Protein AF-A0A421EHM2-F1 (afdb_monomer_lite)

Structure (mmCIF, N/CA/C/O backbone):
data_AF-A0A421EHM2-F1
#
_entry.id   AF-A0A421EHM2-F1
#
loop_
_atom_site.group_PDB
_atom_site.id
_atom_site.type_symbol
_atom_site.label_atom_id
_atom_site.label_alt_id
_atom_site.label_comp_id
_atom_site.label_asym_id
_atom_site.label_entity_id
_atom_site.label_seq_id
_atom_site.pdbx_PDB_ins_code
_atom_site.Cartn_x
_atom_site.Cartn_y
_atom_site.Cartn_z
_atom_site.occupancy
_atom_site.B_iso_or_equiv
_atom_site.auth_seq_id
_atom_site.auth_comp_id
_atom_site.auth_asym_id
_atom_site.auth_atom_id
_atom_site.pdbx_PDB_model_num
ATOM 1 N N . ASN A 1 1 ? -2.973 4.326 -19.460 1.00 71.62 1 ASN A N 1
ATOM 2 C CA . ASN A 1 1 ? -1.559 4.244 -19.883 1.00 71.62 1 ASN A CA 1
ATOM 3 C C . ASN A 1 1 ? -1.289 5.387 -20.863 1.00 71.62 1 ASN A C 1
ATOM 5 O O . ASN A 1 1 ? -2.061 5.526 -21.806 1.00 71.62 1 ASN A O 1
ATOM 9 N N . ILE A 1 2 ? -0.292 6.239 -20.594 1.00 84.31 2 ILE A N 1
ATOM 10 C CA . ILE A 1 2 ? 0.083 7.408 -21.412 1.00 84.31 2 ILE A CA 1
ATOM 11 C C . ILE A 1 2 ? 1.551 7.242 -21.816 1.00 84.31 2 ILE A C 1
ATOM 13 O O . ILE A 1 2 ? 2.396 7.041 -20.951 1.00 84.31 2 ILE A O 1
ATOM 17 N N . LEU A 1 3 ? 1.857 7.359 -23.112 1.00 86.12 3 LEU A N 1
ATOM 18 C CA . LEU A 1 3 ? 3.222 7.277 -23.643 1.00 86.12 3 LEU A CA 1
ATOM 19 C C . LEU A 1 3 ? 3.611 8.598 -24.318 1.00 86.12 3 LEU A C 1
ATOM 21 O O . LEU A 1 3 ? 2.909 9.063 -25.217 1.00 86.12 3 LEU A O 1
ATOM 25 N N . ILE A 1 4 ? 4.744 9.183 -23.917 1.00 84.56 4 ILE A N 1
ATOM 26 C CA . ILE A 1 4 ? 5.261 10.452 -24.452 1.00 84.56 4 ILE A CA 1
ATOM 27 C C . ILE A 1 4 ? 6.603 10.194 -25.150 1.00 84.56 4 ILE A C 1
ATOM 29 O O . ILE A 1 4 ? 7.549 9.727 -24.524 1.00 84.56 4 ILE A O 1
ATOM 33 N N . TYR A 1 5 ? 6.720 10.534 -26.437 1.00 88.50 5 TYR A N 1
ATOM 34 C CA . TYR A 1 5 ? 7.944 10.346 -27.230 1.00 88.50 5 TYR A CA 1
ATOM 35 C C . TYR A 1 5 ? 8.368 11.636 -27.951 1.00 88.50 5 TYR A C 1
ATOM 37 O O . TYR A 1 5 ? 7.555 12.514 -28.227 1.00 88.50 5 TYR A O 1
ATOM 45 N N . GLY A 1 6 ? 9.665 11.784 -28.243 1.00 87.44 6 GLY A N 1
ATOM 46 C CA . GLY A 1 6 ? 10.215 12.967 -28.920 1.00 87.44 6 GLY A CA 1
ATOM 47 C C . GLY A 1 6 ? 11.736 13.075 -28.798 1.00 87.44 6 GLY A C 1
ATOM 48 O O . GLY A 1 6 ? 12.346 12.354 -28.010 1.00 87.44 6 GLY A O 1
ATOM 49 N N . LYS A 1 7 ? 12.362 13.996 -29.544 1.00 87.62 7 LYS A N 1
ATOM 50 C CA . LYS A 1 7 ? 13.823 14.222 -29.500 1.00 87.62 7 LYS A CA 1
ATOM 51 C C . LYS A 1 7 ? 14.303 14.660 -28.106 1.00 87.62 7 LYS A C 1
ATOM 53 O O . LYS A 1 7 ? 13.524 15.155 -27.293 1.00 87.62 7 LYS A O 1
ATOM 58 N N . THR A 1 8 ? 15.581 14.464 -27.798 1.00 86.94 8 THR A N 1
ATOM 59 C CA . THR A 1 8 ? 16.203 14.974 -26.565 1.00 86.94 8 THR A CA 1
ATOM 60 C C . THR A 1 8 ? 16.120 16.500 -26.497 1.00 86.94 8 THR A C 1
ATOM 62 O O . THR A 1 8 ? 16.131 17.181 -27.521 1.00 86.94 8 THR A O 1
ATOM 65 N N . GLY A 1 9 ? 15.973 17.041 -25.286 1.00 87.44 9 GLY A N 1
ATOM 66 C CA . GLY A 1 9 ? 15.852 18.487 -25.067 1.00 87.44 9 GLY A CA 1
ATOM 67 C C . GLY A 1 9 ? 14.473 19.093 -25.366 1.00 87.44 9 GLY A C 1
ATOM 68 O O . GLY A 1 9 ? 14.294 20.286 -25.161 1.00 87.44 9 GLY A O 1
ATOM 69 N N . THR A 1 10 ? 13.467 18.310 -25.779 1.00 90.75 10 THR A N 1
ATOM 70 C CA . THR A 1 10 ? 12.099 18.821 -26.026 1.00 90.75 10 THR A CA 1
ATOM 71 C C . THR A 1 10 ? 11.241 18.944 -24.761 1.00 90.75 10 THR A C 1
ATOM 73 O O . THR A 1 10 ? 10.021 19.015 -24.854 1.00 90.75 10 THR A O 1
ATOM 76 N N . GLY A 1 11 ? 11.851 18.898 -23.573 1.00 89.06 11 GLY A N 1
ATOM 77 C CA . GLY A 1 11 ? 11.154 19.123 -22.305 1.00 89.06 11 GLY A CA 1
ATOM 78 C C . GLY A 1 11 ? 10.256 17.986 -21.804 1.00 89.06 11 GLY A C 1
ATOM 79 O O . GLY A 1 11 ? 9.558 18.207 -20.829 1.00 89.06 11 GLY A O 1
ATOM 80 N N . LYS A 1 12 ? 10.280 16.778 -22.391 1.00 90.56 12 LYS A N 1
ATOM 81 C CA . LYS A 1 12 ? 9.406 15.650 -21.980 1.00 90.56 12 LYS A CA 1
ATOM 82 C C . LYS A 1 12 ? 9.470 15.364 -20.477 1.00 90.56 12 LYS A C 1
ATOM 84 O O . LYS A 1 12 ? 8.454 15.458 -19.801 1.00 90.56 12 LYS A O 1
ATOM 89 N N . THR A 1 13 ? 10.669 15.108 -19.957 1.00 87.38 13 THR A N 1
ATOM 90 C CA . THR A 1 13 ? 10.906 14.866 -18.529 1.00 87.38 13 THR A CA 1
ATOM 91 C C . THR A 1 13 ? 10.483 16.060 -17.670 1.00 87.38 13 THR A C 1
ATOM 93 O O . THR A 1 13 ? 9.894 15.880 -16.611 1.00 87.38 13 THR A O 1
ATOM 96 N N . ALA A 1 14 ? 10.736 17.290 -18.133 1.00 88.00 14 ALA A N 1
ATOM 97 C CA . ALA A 1 14 ? 10.364 18.503 -17.405 1.00 88.00 14 ALA A CA 1
ATOM 98 C C . ALA A 1 14 ? 8.838 18.673 -17.317 1.00 88.00 14 ALA A C 1
ATOM 100 O O . ALA A 1 14 ? 8.310 18.914 -16.236 1.00 88.00 14 ALA A O 1
ATOM 101 N N . SER A 1 15 ? 8.125 18.489 -18.431 1.00 89.12 15 SER A N 1
ATOM 102 C CA . SER A 1 15 ? 6.663 18.531 -18.476 1.00 89.12 15 SER A CA 1
ATOM 103 C C . SER A 1 15 ? 6.042 17.414 -17.647 1.00 89.12 15 SER A C 1
ATOM 105 O O . SER A 1 15 ? 5.091 17.665 -16.917 1.00 89.12 15 SER A O 1
ATOM 107 N N . ALA A 1 16 ? 6.589 16.201 -17.724 1.00 87.50 16 ALA A N 1
ATOM 108 C CA . ALA A 1 16 ? 6.087 15.069 -16.962 1.00 87.50 16 ALA A CA 1
ATOM 109 C C . ALA A 1 16 ? 6.251 15.314 -15.449 1.00 87.50 16 ALA A C 1
ATOM 111 O O . ALA A 1 16 ? 5.284 15.177 -14.708 1.00 87.50 16 ALA A O 1
ATOM 112 N N . LYS A 1 17 ? 7.433 15.762 -14.995 1.00 86.25 17 LYS A N 1
ATOM 113 C CA . LYS A 1 17 ? 7.673 16.108 -13.580 1.00 86.25 17 LYS A CA 1
ATOM 114 C C . LYS A 1 17 ? 6.759 17.231 -13.090 1.00 86.25 17 LYS A C 1
ATOM 116 O O . LYS A 1 17 ? 6.246 17.143 -11.982 1.00 86.25 17 LYS A O 1
ATOM 121 N N . PHE A 1 18 ? 6.530 18.251 -13.917 1.00 90.19 18 PHE A N 1
ATOM 122 C CA . PHE A 1 18 ? 5.612 19.341 -13.587 1.00 90.19 18 PHE A CA 1
ATOM 123 C C . PHE A 1 18 ? 4.174 18.839 -13.394 1.00 90.19 18 PHE A C 1
ATOM 125 O O . PHE A 1 18 ? 3.552 19.138 -12.382 1.00 90.19 18 PHE A O 1
ATOM 132 N N . VAL A 1 19 ? 3.657 18.033 -14.329 1.00 88.12 19 VAL A N 1
ATOM 133 C CA . VAL A 1 19 ? 2.300 17.465 -14.223 1.00 88.12 19 VAL A CA 1
ATOM 134 C C . VAL A 1 19 ? 2.158 16.605 -12.968 1.00 88.12 19 VAL A C 1
ATOM 136 O O . VAL A 1 19 ? 1.142 16.681 -12.289 1.00 88.12 19 VAL A O 1
ATOM 139 N N . SER A 1 20 ? 3.180 15.827 -12.631 1.00 85.31 20 SER A N 1
ATOM 140 C CA . SER A 1 20 ? 3.181 14.996 -11.428 1.00 85.31 20 SER A CA 1
ATOM 141 C C . SER A 1 20 ? 3.118 15.797 -10.136 1.00 85.31 20 SER A C 1
ATOM 143 O O . SER A 1 20 ? 2.312 15.478 -9.269 1.00 85.31 20 SER A O 1
ATOM 145 N N . GLN A 1 21 ? 3.881 16.887 -10.042 1.00 86.12 21 GLN A N 1
ATOM 146 C CA . GLN A 1 21 ? 3.808 17.806 -8.901 1.00 86.12 21 GLN A CA 1
ATOM 147 C C . GLN A 1 21 ? 2.423 18.458 -8.781 1.00 86.12 21 GLN A C 1
ATOM 149 O O . GLN A 1 21 ? 1.885 18.588 -7.681 1.00 86.12 21 GLN A O 1
ATOM 154 N N . GLU A 1 22 ? 1.812 18.834 -9.908 1.00 87.62 22 GLU A N 1
ATOM 155 C CA . GLU A 1 22 ? 0.453 19.385 -9.919 1.00 87.62 22 GLU A CA 1
ATOM 156 C C . GLU A 1 22 ? -0.593 18.350 -9.478 1.00 87.62 22 GLU A C 1
ATOM 158 O O . GLU A 1 22 ? -1.540 18.702 -8.768 1.00 87.62 22 GLU A O 1
ATOM 163 N N . LEU A 1 23 ? -0.426 17.076 -9.850 1.00 84.50 23 LEU A N 1
ATOM 164 C CA . LEU A 1 23 ? -1.308 15.989 -9.414 1.00 84.50 23 LEU A CA 1
ATOM 165 C C . LEU A 1 23 ? -1.215 15.753 -7.903 1.00 84.50 23 LEU A C 1
ATOM 167 O O . LEU A 1 23 ? -2.256 15.664 -7.253 1.00 84.50 23 LEU A O 1
ATOM 171 N N . GLU A 1 24 ? -0.009 15.726 -7.333 1.00 80.88 24 GLU A N 1
ATOM 172 C CA . GLU A 1 24 ? 0.184 15.620 -5.879 1.00 80.88 24 GLU A CA 1
ATOM 173 C C . GLU A 1 24 ? -0.421 16.821 -5.140 1.00 80.88 24 GLU A C 1
ATOM 175 O O . GLU A 1 24 ? -1.178 16.658 -4.182 1.00 80.88 24 GLU A O 1
ATOM 180 N N . SER A 1 25 ? -0.167 18.045 -5.620 1.00 83.75 25 SER A N 1
ATOM 181 C CA . SER A 1 25 ? -0.725 19.260 -5.010 1.00 83.75 25 SER A CA 1
ATOM 182 C C . SER A 1 25 ? -2.253 19.295 -5.075 1.00 83.75 25 SER A C 1
ATOM 184 O O . SER A 1 25 ? -2.918 19.775 -4.156 1.00 83.75 25 SER A O 1
ATOM 186 N N . THR A 1 26 ? -2.831 18.807 -6.172 1.00 82.50 26 THR A N 1
ATOM 187 C CA . THR A 1 26 ? -4.284 18.771 -6.362 1.00 82.50 26 THR A CA 1
ATOM 188 C C . THR A 1 26 ? -4.926 17.698 -5.492 1.00 82.50 26 THR A C 1
ATOM 190 O O . THR A 1 26 ? -5.961 17.950 -4.882 1.00 82.50 26 THR A O 1
ATOM 193 N N . SER A 1 27 ? -4.290 16.536 -5.368 1.00 77.81 27 SER A N 1
ATOM 194 C CA . SER A 1 27 ? -4.721 15.455 -4.479 1.00 77.81 27 SER A CA 1
ATOM 195 C C . SER A 1 27 ? -4.893 15.925 -3.034 1.00 77.81 27 SER A C 1
ATOM 197 O O . SER A 1 27 ? -5.954 15.701 -2.453 1.00 77.81 27 SER A O 1
ATOM 199 N N . GLN A 1 28 ? -3.932 16.690 -2.507 1.00 74.94 28 GLN A N 1
ATOM 200 C CA . GLN A 1 28 ? -4.021 17.273 -1.163 1.00 74.94 28 GLN A CA 1
ATOM 201 C C . GLN A 1 28 ? -5.212 18.230 -0.996 1.00 74.94 28 GLN A C 1
ATOM 203 O O . GLN A 1 28 ? -5.783 18.326 0.085 1.00 74.94 28 GLN A O 1
ATOM 208 N N . LYS A 1 29 ? -5.601 18.952 -2.056 1.00 76.25 29 LYS A N 1
ATOM 209 C CA . LYS A 1 29 ? -6.716 19.917 -2.009 1.00 76.25 29 LYS A CA 1
ATOM 210 C C . LYS A 1 29 ? -8.088 19.252 -2.023 1.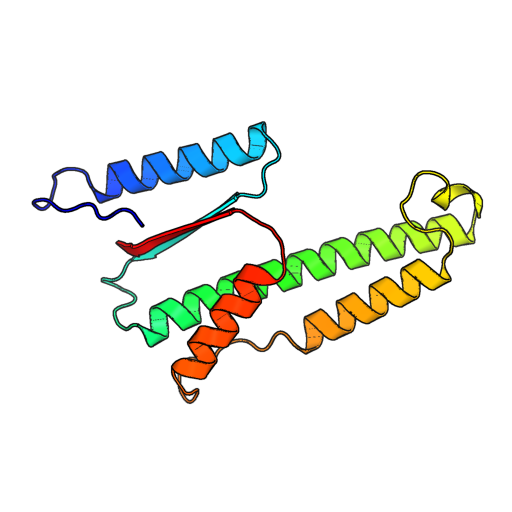00 76.25 29 LYS A C 1
ATOM 212 O O . LYS A 1 29 ? -9.032 19.830 -1.495 1.00 76.25 29 LYS A O 1
ATOM 217 N N . TYR A 1 30 ? -8.206 18.097 -2.672 1.00 75.94 30 TYR A N 1
ATOM 218 C CA . TYR A 1 30 ? -9.481 17.402 -2.869 1.00 75.94 30 TYR A CA 1
ATOM 219 C C . TYR A 1 30 ? -9.637 16.155 -1.990 1.00 75.94 30 TYR A C 1
ATOM 221 O O . TYR A 1 30 ? -10.610 15.430 -2.168 1.00 75.94 30 TYR A O 1
ATOM 229 N N . ASP A 1 31 ? -8.703 15.923 -1.062 1.00 72.75 31 ASP A N 1
ATOM 230 C CA . ASP A 1 31 ? -8.679 14.776 -0.142 1.00 72.75 31 ASP A CA 1
ATOM 231 C C . ASP A 1 31 ? -8.801 13.416 -0.857 1.00 72.75 31 ASP A C 1
ATOM 233 O O . ASP A 1 31 ? -9.373 12.450 -0.358 1.00 72.75 31 ASP A O 1
ATOM 237 N N . VAL A 1 32 ? -8.266 13.343 -2.080 1.00 78.88 32 VAL A N 1
ATOM 238 C CA . VAL A 1 32 ? -8.178 12.092 -2.838 1.00 78.88 32 VAL A CA 1
ATOM 239 C C . VAL A 1 32 ? -6.786 11.522 -2.600 1.00 78.88 32 VAL A C 1
ATOM 241 O O . VAL A 1 32 ? -5.831 12.176 -3.017 1.00 78.88 32 VAL A O 1
ATOM 244 N N . PRO A 1 33 ? -6.622 10.335 -1.991 1.00 78.19 33 PRO A N 1
ATOM 245 C CA . PRO A 1 33 ? -5.310 9.729 -1.783 1.00 78.19 33 PRO A CA 1
ATOM 246 C C . PRO A 1 33 ? -4.676 9.389 -3.138 1.00 78.19 33 PRO A C 1
ATOM 248 O O . PRO A 1 33 ? -5.050 8.408 -3.783 1.00 78.19 33 PRO A O 1
ATOM 251 N N . CYS A 1 34 ? -3.747 10.235 -3.589 1.00 84.12 34 CYS A N 1
ATOM 252 C CA . CYS A 1 34 ? -2.999 10.064 -4.829 1.00 84.12 34 CYS A CA 1
ATOM 253 C C . CYS A 1 34 ? -1.509 10.010 -4.511 1.00 84.12 34 CYS A C 1
ATOM 255 O O . CYS A 1 34 ? -0.981 10.901 -3.847 1.00 84.12 34 CYS A O 1
ATOM 257 N N . GLU A 1 35 ? -0.832 8.990 -5.016 1.00 87.19 35 GLU A N 1
ATOM 258 C CA . GLU A 1 35 ? 0.607 8.824 -4.868 1.00 87.19 35 GLU A CA 1
ATOM 259 C C . GLU A 1 35 ? 1.270 8.836 -6.237 1.00 87.19 35 GLU A C 1
ATOM 261 O O . GLU A 1 35 ? 0.828 8.137 -7.153 1.00 87.19 35 GLU A O 1
ATOM 266 N N . VAL A 1 36 ? 2.336 9.625 -6.380 1.00 88.00 36 VAL A N 1
ATOM 267 C CA . VAL A 1 36 ? 3.091 9.702 -7.627 1.00 88.00 36 VAL A CA 1
ATOM 268 C C . VAL A 1 36 ? 4.496 9.153 -7.417 1.00 88.00 36 VAL A C 1
ATOM 270 O O . VAL A 1 36 ? 5.249 9.632 -6.579 1.00 88.00 36 VAL A O 1
ATOM 273 N N . GLU A 1 37 ? 4.859 8.143 -8.204 1.00 91.62 37 GLU A N 1
ATOM 274 C CA . GLU A 1 37 ? 6.173 7.504 -8.164 1.00 91.62 37 GLU A CA 1
ATOM 275 C C . GLU A 1 37 ? 6.931 7.761 -9.463 1.00 91.62 37 GLU A C 1
ATOM 277 O O . GLU A 1 37 ? 6.401 7.565 -10.556 1.00 91.62 37 GLU A O 1
ATOM 282 N N . TYR A 1 38 ? 8.192 8.180 -9.355 1.00 91.00 38 TYR A N 1
ATOM 283 C CA . TYR A 1 38 ? 9.068 8.437 -10.499 1.00 91.00 38 TYR A CA 1
ATOM 284 C C . TYR A 1 38 ? 10.256 7.479 -10.503 1.00 91.00 38 TYR A C 1
ATOM 286 O O . TYR A 1 38 ? 10.989 7.375 -9.519 1.00 91.00 38 TYR A O 1
ATOM 294 N N . ILE A 1 39 ? 10.495 6.838 -11.647 1.00 90.88 39 ILE A N 1
ATOM 295 C CA . ILE A 1 39 ? 11.645 5.968 -11.876 1.00 90.88 39 ILE A CA 1
ATOM 296 C C . ILE A 1 39 ? 12.401 6.436 -13.109 1.00 90.88 39 ILE A C 1
ATOM 298 O O . ILE A 1 39 ? 11.850 6.509 -14.205 1.00 90.88 39 ILE A O 1
ATOM 302 N N . ASN A 1 40 ? 13.693 6.693 -12.908 1.00 88.50 40 ASN A N 1
ATOM 303 C CA . ASN A 1 40 ? 14.648 6.882 -13.987 1.00 88.50 40 ASN A CA 1
ATOM 304 C C . ASN A 1 40 ? 15.159 5.506 -14.449 1.00 88.50 40 ASN A C 1
ATOM 306 O O . ASN A 1 40 ? 15.895 4.825 -13.728 1.00 88.50 40 ASN A O 1
ATOM 310 N N . CYS A 1 41 ? 14.775 5.115 -15.656 1.00 88.31 41 CYS A N 1
ATOM 311 C CA . CYS A 1 41 ? 15.091 3.835 -16.272 1.00 88.31 41 CYS A CA 1
ATOM 312 C C . CYS A 1 41 ? 16.507 3.786 -16.878 1.00 88.31 41 CYS A C 1
ATOM 314 O O . CYS A 1 41 ? 16.975 2.703 -17.220 1.00 88.31 41 CYS A O 1
ATOM 316 N N . GLU A 1 42 ? 17.225 4.915 -16.974 1.00 88.12 42 GLU A N 1
ATOM 317 C CA . GLU A 1 42 ? 18.674 4.914 -17.242 1.00 88.12 42 GLU A CA 1
ATOM 318 C C . GLU A 1 42 ? 19.471 4.411 -16.024 1.00 88.12 42 GLU A C 1
ATOM 320 O O . GLU A 1 42 ? 20.569 3.878 -16.178 1.00 88.12 42 GLU A O 1
ATOM 325 N N . VAL A 1 43 ? 18.923 4.567 -14.812 1.00 88.69 43 VAL A N 1
ATOM 326 C CA . VAL A 1 43 ? 19.519 4.080 -13.555 1.00 88.69 43 VAL A CA 1
ATOM 327 C C . VAL A 1 43 ? 18.989 2.689 -13.195 1.00 88.69 43 VAL A C 1
ATOM 329 O O . VAL A 1 43 ? 19.763 1.802 -12.825 1.00 88.69 43 VAL A O 1
ATOM 332 N N . THR A 1 44 ? 17.674 2.495 -13.314 1.00 89.50 44 THR A N 1
ATOM 333 C CA . THR A 1 44 ? 16.983 1.231 -13.033 1.00 89.50 44 THR A CA 1
ATOM 334 C C . THR A 1 44 ? 16.550 0.583 -14.348 1.00 89.50 44 THR A C 1
ATOM 336 O O . THR A 1 44 ? 15.441 0.780 -14.832 1.00 89.50 44 THR A O 1
ATOM 339 N N . ASP A 1 45 ? 17.448 -0.208 -14.926 1.00 87.88 45 ASP A N 1
ATOM 340 C CA . ASP A 1 45 ? 17.425 -0.616 -16.337 1.00 87.88 45 ASP A CA 1
ATOM 341 C C . ASP A 1 45 ? 16.828 -2.006 -16.607 1.00 87.88 45 ASP A C 1
ATOM 343 O O . ASP A 1 45 ? 16.774 -2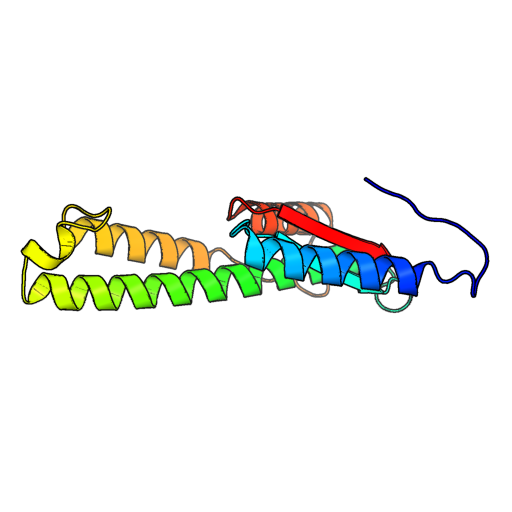.461 -17.753 1.00 87.88 45 ASP A O 1
ATOM 347 N N . THR A 1 46 ? 16.357 -2.703 -15.570 1.00 91.50 46 THR A N 1
ATOM 348 C CA . THR A 1 46 ? 15.722 -4.016 -15.722 1.00 91.50 46 THR A CA 1
ATOM 349 C C . THR A 1 46 ? 14.320 -4.032 -15.138 1.00 91.50 46 THR A C 1
ATOM 351 O O . THR A 1 46 ? 14.058 -3.450 -14.085 1.00 91.50 46 THR A O 1
ATOM 354 N N . GLN A 1 47 ? 13.419 -4.767 -15.797 1.00 90.00 47 GLN A N 1
ATOM 355 C CA . GLN A 1 47 ? 12.033 -4.943 -15.344 1.00 90.00 47 GLN A CA 1
ATOM 356 C C . GLN A 1 47 ? 11.964 -5.411 -13.888 1.00 90.00 47 GLN A C 1
ATOM 358 O O .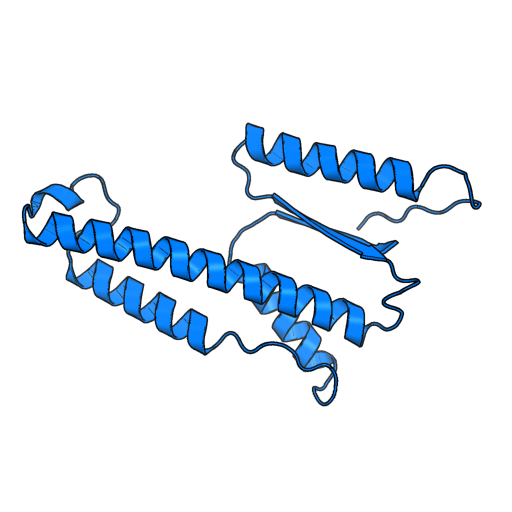 GLN A 1 47 ? 11.182 -4.878 -13.108 1.00 90.00 47 GLN A O 1
ATOM 363 N N . TYR A 1 48 ? 12.830 -6.359 -13.513 1.00 93.44 48 TYR A N 1
ATOM 364 C CA . TYR A 1 48 ? 12.927 -6.844 -12.140 1.00 93.44 48 TYR A CA 1
ATOM 365 C C . TYR A 1 48 ? 13.214 -5.705 -11.161 1.00 93.44 48 TYR A C 1
ATOM 367 O O . TYR A 1 48 ? 12.524 -5.581 -10.157 1.00 93.44 48 TYR A O 1
ATOM 375 N N . ARG A 1 49 ? 14.217 -4.862 -11.442 1.00 92.19 49 ARG A N 1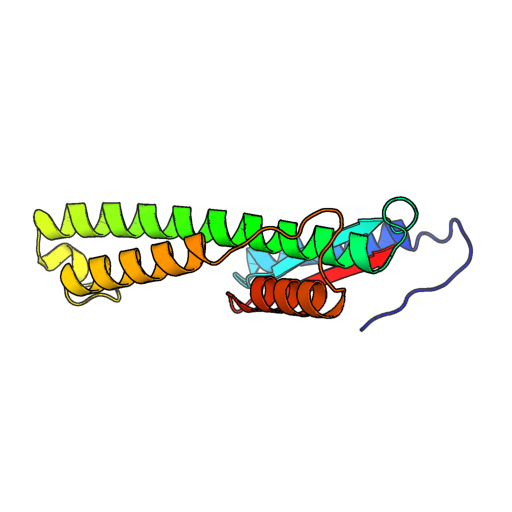
ATOM 376 C CA . ARG A 1 49 ? 14.626 -3.796 -10.517 1.00 92.19 49 ARG A CA 1
ATOM 377 C C . ARG A 1 49 ? 13.572 -2.700 -10.422 1.00 92.19 49 ARG A C 1
ATOM 379 O O . ARG A 1 49 ? 13.346 -2.210 -9.325 1.00 92.19 49 ARG A O 1
ATOM 386 N N . VAL A 1 50 ? 12.901 -2.365 -11.529 1.00 93.19 50 VAL A N 1
ATOM 387 C CA . VAL A 1 50 ? 11.773 -1.419 -11.523 1.00 93.19 50 VAL A CA 1
ATOM 388 C C . VAL A 1 50 ? 10.650 -1.941 -10.625 1.00 93.19 50 VAL A C 1
ATOM 390 O O . VAL A 1 50 ? 10.219 -1.232 -9.721 1.00 93.19 50 VAL A O 1
ATOM 393 N N . LEU A 1 51 ? 10.215 -3.190 -10.823 1.00 93.81 51 LEU A N 1
ATOM 394 C CA . LEU A 1 51 ? 9.135 -3.777 -10.024 1.00 93.81 51 LEU A CA 1
ATOM 395 C C . LEU A 1 51 ? 9.532 -3.952 -8.556 1.00 93.81 51 LEU A C 1
ATOM 397 O O . LEU A 1 51 ? 8.755 -3.593 -7.683 1.00 93.81 51 LEU A O 1
ATOM 401 N N . ALA A 1 52 ? 10.740 -4.446 -8.274 1.00 94.75 52 ALA A N 1
ATOM 402 C CA . ALA A 1 52 ? 11.224 -4.624 -6.906 1.00 94.75 52 ALA A CA 1
ATOM 403 C C . ALA A 1 52 ? 11.334 -3.283 -6.164 1.00 94.75 52 ALA A C 1
ATOM 405 O O . ALA A 1 52 ? 10.948 -3.188 -5.003 1.00 94.75 52 ALA A O 1
ATOM 406 N N . GLN A 1 53 ? 11.824 -2.236 -6.838 1.00 94.56 53 GLN A N 1
ATOM 407 C CA . GLN A 1 53 ? 11.909 -0.896 -6.261 1.00 94.56 53 GLN A CA 1
ATOM 408 C C . GLN A 1 53 ? 10.517 -0.336 -5.945 1.00 94.56 53 GLN A C 1
ATOM 410 O O . GLN A 1 53 ? 10.319 0.182 -4.850 1.00 94.56 53 GLN A O 1
ATOM 415 N N . LEU A 1 54 ? 9.558 -0.464 -6.869 1.00 95.25 54 LEU A N 1
ATOM 416 C CA . LEU A 1 54 ? 8.180 -0.029 -6.629 1.00 95.25 54 LEU A CA 1
ATOM 417 C C . LEU A 1 54 ? 7.522 -0.834 -5.507 1.00 95.25 54 LEU A C 1
ATOM 419 O O . LEU A 1 54 ? 6.969 -0.236 -4.593 1.00 95.25 54 LEU A O 1
ATOM 423 N N . ALA A 1 55 ? 7.617 -2.166 -5.544 1.00 96.12 55 ALA A N 1
ATOM 424 C CA . ALA A 1 55 ? 7.048 -3.048 -4.527 1.00 96.12 55 ALA A CA 1
ATOM 425 C C . ALA A 1 55 ? 7.535 -2.660 -3.130 1.00 96.12 55 ALA A C 1
ATOM 427 O O . ALA A 1 55 ? 6.726 -2.383 -2.253 1.00 96.12 55 ALA A O 1
ATOM 428 N N . ASN A 1 56 ? 8.854 -2.541 -2.953 1.00 96.56 56 ASN A N 1
ATOM 429 C CA . ASN A 1 56 ? 9.443 -2.156 -1.673 1.00 96.56 56 ASN A CA 1
ATOM 430 C C . ASN A 1 56 ? 9.005 -0.762 -1.226 1.00 96.56 56 ASN A C 1
ATOM 432 O O . ASN A 1 56 ? 8.770 -0.557 -0.040 1.00 96.56 56 ASN A O 1
ATOM 436 N N . LYS A 1 57 ? 8.854 0.182 -2.163 1.00 95.81 57 LYS A N 1
ATOM 437 C CA . LYS A 1 57 ? 8.374 1.528 -1.842 1.00 95.81 57 LYS A CA 1
ATOM 438 C C . LYS A 1 57 ? 6.928 1.518 -1.342 1.00 95.81 57 LYS A C 1
ATOM 440 O O . LYS A 1 57 ? 6.624 2.207 -0.374 1.00 95.81 57 LYS A O 1
ATOM 445 N N . PHE A 1 58 ? 6.045 0.747 -1.974 1.00 96.12 58 PHE A N 1
ATOM 446 C CA . PHE A 1 58 ? 4.653 0.634 -1.530 1.00 96.12 58 PHE A CA 1
ATOM 447 C C . PHE A 1 58 ? 4.522 -0.160 -0.229 1.00 96.12 58 PHE A C 1
ATOM 449 O O . PHE A 1 58 ? 3.738 0.246 0.621 1.00 96.12 58 PHE A O 1
ATOM 456 N N . ILE A 1 59 ? 5.317 -1.219 -0.041 1.00 96.88 59 ILE A N 1
ATOM 457 C CA . ILE A 1 59 ? 5.399 -1.964 1.225 1.00 96.88 59 ILE A CA 1
ATOM 458 C C . ILE A 1 59 ? 5.790 -1.029 2.370 1.00 96.88 59 ILE A C 1
ATOM 460 O O . ILE A 1 59 ? 5.072 -0.955 3.359 1.00 96.88 59 ILE A O 1
ATOM 464 N N . GLU A 1 60 ? 6.872 -0.263 2.210 1.00 96.38 60 GLU A N 1
ATOM 465 C CA . GLU A 1 60 ? 7.334 0.704 3.214 1.00 96.38 60 GLU A CA 1
ATOM 466 C C . GLU A 1 60 ? 6.214 1.682 3.599 1.00 96.38 60 GLU A C 1
ATOM 468 O O . GLU A 1 60 ? 5.877 1.812 4.772 1.00 96.38 60 GLU A O 1
ATOM 473 N N . LYS A 1 61 ? 5.549 2.291 2.610 1.00 95.06 61 LYS A N 1
ATOM 474 C CA . LYS A 1 61 ? 4.426 3.207 2.863 1.00 95.06 61 LYS A CA 1
ATOM 475 C C . LYS A 1 61 ? 3.225 2.537 3.531 1.00 95.06 61 LYS A C 1
ATOM 477 O O . LYS A 1 61 ? 2.494 3.188 4.275 1.00 95.06 61 LYS A O 1
ATOM 482 N N . ASN A 1 62 ? 2.952 1.275 3.209 1.00 96.38 62 ASN A N 1
ATOM 483 C CA . ASN A 1 62 ? 1.849 0.542 3.820 1.00 96.38 62 ASN A CA 1
ATOM 484 C C . ASN A 1 62 ? 2.148 0.258 5.293 1.00 96.38 62 ASN A C 1
ATOM 486 O O . ASN A 1 62 ? 1.269 0.491 6.118 1.00 96.38 62 ASN A O 1
ATOM 490 N N . ILE A 1 63 ? 3.380 -0.146 5.616 1.00 96.62 63 ILE A N 1
ATOM 491 C CA . ILE A 1 63 ? 3.846 -0.337 6.995 1.00 96.62 63 ILE A CA 1
ATOM 492 C C . ILE A 1 63 ? 3.747 0.979 7.772 1.00 96.62 63 ILE A C 1
ATOM 494 O O . ILE A 1 63 ? 3.081 1.015 8.800 1.00 96.62 63 ILE A O 1
ATOM 498 N N . GLU A 1 64 ? 4.278 2.086 7.239 1.00 95.62 64 GLU A N 1
ATOM 499 C CA . GLU A 1 64 ? 4.176 3.412 7.879 1.00 95.62 64 GLU A CA 1
ATOM 500 C C . GLU A 1 64 ? 2.716 3.809 8.175 1.00 95.62 64 GLU A C 1
ATOM 502 O O . GLU A 1 64 ? 2.408 4.431 9.193 1.00 95.62 64 GLU A O 1
ATOM 507 N N . ARG A 1 65 ? 1.778 3.453 7.286 1.00 93.94 65 ARG A N 1
ATOM 508 C CA . ARG A 1 65 ? 0.344 3.701 7.501 1.00 93.94 65 ARG A CA 1
ATOM 509 C C . ARG A 1 65 ? -0.267 2.784 8.548 1.00 93.94 65 ARG A C 1
ATOM 511 O O . ARG A 1 65 ? -1.151 3.243 9.267 1.00 93.94 65 ARG A O 1
ATOM 518 N N . ILE A 1 66 ? 0.130 1.515 8.574 1.00 96.75 66 ILE A N 1
ATOM 519 C CA . ILE A 1 66 ? -0.315 0.559 9.588 1.00 96.75 66 ILE A CA 1
ATOM 520 C C . ILE A 1 66 ? 0.118 1.057 10.963 1.00 96.75 66 ILE A C 1
ATOM 522 O O . ILE A 1 66 ? -0.733 1.193 11.835 1.00 96.75 66 ILE A O 1
ATOM 526 N N . GLU A 1 67 ? 1.392 1.418 11.119 1.00 96.56 67 GLU A N 1
ATOM 527 C CA . GLU A 1 67 ? 1.944 1.957 12.366 1.00 96.56 67 GLU A CA 1
ATOM 528 C C . GLU A 1 67 ? 1.170 3.205 12.818 1.00 96.56 67 GLU A C 1
ATOM 530 O O . GLU A 1 67 ? 0.686 3.272 13.945 1.00 96.56 67 GLU A O 1
ATOM 535 N N . ALA A 1 68 ? 0.937 4.157 11.907 1.00 96.25 68 ALA A N 1
ATOM 536 C CA . ALA A 1 68 ? 0.175 5.365 12.221 1.00 96.25 68 ALA A CA 1
ATOM 537 C C . ALA A 1 68 ? -1.292 5.092 12.610 1.00 96.25 68 ALA A C 1
ATOM 539 O O . ALA A 1 68 ? -1.894 5.887 13.333 1.00 96.25 68 ALA A O 1
ATOM 540 N N . GLU A 1 69 ? -1.900 4.020 12.099 1.00 96.12 69 GLU A N 1
ATOM 541 C CA . GLU A 1 69 ? -3.256 3.625 12.483 1.00 96.12 69 GLU A CA 1
ATOM 542 C C . GLU A 1 69 ? -3.272 2.879 13.819 1.00 96.12 69 GLU A C 1
ATOM 544 O O . GLU A 1 69 ? -4.149 3.139 14.639 1.00 96.12 69 GLU A O 1
ATOM 549 N N . GLN A 1 70 ? -2.286 2.017 14.074 1.00 97.00 70 GLN A N 1
ATOM 550 C CA . GLN A 1 70 ? -2.108 1.356 15.367 1.00 97.00 70 GLN A CA 1
ATOM 551 C C . GLN A 1 70 ? -1.938 2.380 16.493 1.00 97.00 70 GLN A C 1
ATOM 553 O O . GLN A 1 70 ? -2.619 2.272 17.508 1.00 97.00 70 GLN A O 1
ATOM 558 N N . ASP A 1 71 ? -1.136 3.428 16.283 1.00 97.12 71 ASP A N 1
ATOM 559 C CA . ASP A 1 71 ? -0.980 4.519 17.254 1.00 97.12 71 ASP A CA 1
ATOM 560 C C . ASP A 1 71 ? -2.324 5.207 17.564 1.00 97.12 71 ASP A C 1
ATOM 562 O O . ASP A 1 71 ? -2.664 5.458 18.722 1.00 97.12 71 ASP A O 1
ATOM 566 N N . ARG A 1 72 ? -3.148 5.474 16.539 1.00 95.94 72 ARG A N 1
ATOM 567 C CA . ARG A 1 72 ? -4.486 6.067 16.735 1.00 95.94 72 ARG A CA 1
ATOM 568 C C . ARG A 1 72 ? -5.425 5.143 17.501 1.00 95.94 72 ARG A C 1
ATOM 570 O O . ARG A 1 72 ? -6.231 5.625 18.302 1.00 95.94 72 ARG A O 1
ATOM 577 N N . LEU A 1 73 ? -5.372 3.844 17.214 1.00 96.75 73 LEU A N 1
ATOM 578 C CA . LEU A 1 73 ? -6.189 2.839 17.887 1.00 96.75 73 LEU A CA 1
ATOM 579 C C . LEU A 1 73 ? -5.787 2.699 19.356 1.00 96.75 73 LEU A C 1
ATOM 581 O O . LEU A 1 73 ? -6.671 2.716 20.215 1.00 96.75 73 LEU A O 1
ATOM 585 N N . ASP A 1 74 ? -4.489 2.703 19.659 1.00 96.06 74 ASP A N 1
ATOM 586 C CA . ASP A 1 74 ? -3.978 2.667 21.030 1.00 96.06 74 ASP A CA 1
ATOM 587 C C . ASP A 1 74 ? -4.433 3.892 21.841 1.00 96.06 74 ASP A C 1
ATOM 589 O O . ASP A 1 74 ? -4.954 3.768 22.958 1.00 96.06 74 ASP A O 1
ATOM 593 N N . GLU A 1 75 ? -4.338 5.090 21.253 1.00 95.19 75 GLU A N 1
ATOM 594 C CA . GLU A 1 75 ? -4.856 6.321 21.857 1.00 95.19 75 GLU A CA 1
ATOM 595 C C . GLU A 1 75 ? -6.374 6.248 22.097 1.00 95.19 75 GLU A C 1
ATOM 597 O O . GLU A 1 75 ? -6.883 6.698 23.132 1.00 95.19 75 GLU A O 1
ATOM 602 N N . MET A 1 76 ? -7.125 5.687 21.146 1.00 95.00 76 MET A N 1
ATOM 603 C CA . MET A 1 76 ? -8.575 5.526 21.254 1.00 95.00 76 MET A CA 1
ATOM 604 C C . MET A 1 76 ? -8.954 4.528 22.352 1.00 95.00 76 MET A C 1
ATOM 606 O O . MET A 1 76 ? -9.811 4.836 23.185 1.00 95.00 76 MET A O 1
ATOM 610 N N . ARG A 1 77 ? -8.282 3.375 22.408 1.00 95.38 77 ARG A N 1
ATOM 611 C CA . ARG A 1 77 ? -8.448 2.355 23.448 1.00 95.38 77 ARG A CA 1
ATOM 612 C C . ARG A 1 77 ? -8.148 2.910 24.833 1.00 95.38 77 ARG A C 1
ATOM 614 O O . ARG A 1 77 ? -8.908 2.664 25.774 1.00 95.38 77 ARG A O 1
ATOM 621 N N . THR A 1 78 ? -7.058 3.665 24.962 1.00 95.25 78 THR A N 1
ATOM 622 C CA . THR A 1 78 ? -6.657 4.287 26.229 1.00 95.25 78 THR A CA 1
ATOM 623 C C . THR A 1 78 ? -7.764 5.203 26.746 1.00 95.25 78 THR A C 1
ATOM 625 O O . THR A 1 78 ? -8.201 5.053 27.887 1.00 95.25 78 THR A O 1
ATOM 628 N N . ARG A 1 79 ? -8.318 6.069 25.887 1.00 94.00 79 ARG A N 1
ATOM 629 C CA . ARG A 1 79 ? -9.455 6.933 26.250 1.00 94.00 79 ARG A CA 1
ATOM 630 C C . ARG A 1 79 ? -10.715 6.139 26.602 1.00 94.00 79 ARG A C 1
ATOM 632 O O . ARG A 1 79 ? -11.363 6.445 27.597 1.00 94.00 79 ARG A O 1
ATOM 639 N N . ALA A 1 80 ? -11.042 5.106 25.826 1.00 93.88 80 ALA A N 1
ATOM 640 C CA . ALA A 1 80 ? -12.225 4.271 26.051 1.00 93.88 80 ALA A CA 1
ATOM 641 C C . ALA A 1 80 ? -12.170 3.468 27.362 1.00 93.88 80 ALA A C 1
ATOM 643 O O . ALA A 1 80 ? -13.207 3.123 27.927 1.00 93.88 80 ALA A O 1
ATOM 644 N N . THR A 1 81 ? -10.963 3.184 27.863 1.00 92.88 81 THR A N 1
ATOM 645 C CA . THR A 1 81 ? -10.764 2.519 29.159 1.00 92.88 81 THR A CA 1
ATOM 646 C C . THR A 1 81 ? -11.152 3.432 30.325 1.00 92.88 81 THR A C 1
ATOM 648 O O . THR A 1 81 ? -11.650 2.954 31.345 1.00 92.88 81 THR A O 1
ATOM 651 N N . GLU A 1 82 ? -10.945 4.743 30.179 1.00 93.38 82 GLU A N 1
ATOM 652 C CA . GLU A 1 82 ? -11.284 5.748 31.193 1.00 93.38 82 GLU A CA 1
ATOM 653 C C . GLU A 1 82 ? -12.744 6.213 31.092 1.00 93.38 82 GLU A C 1
ATOM 655 O O . GLU A 1 82 ? -13.409 6.388 32.115 1.00 93.38 82 GLU A O 1
ATOM 660 N N . ASP A 1 83 ? -13.252 6.384 29.869 1.00 92.69 83 ASP A N 1
ATOM 661 C CA . ASP A 1 83 ? -14.633 6.774 29.580 1.00 92.69 83 ASP A CA 1
ATOM 662 C C . ASP A 1 83 ? -15.216 5.904 28.454 1.00 92.69 83 ASP A C 1
ATOM 664 O O . ASP A 1 83 ? -14.883 6.111 27.283 1.00 92.69 83 ASP A O 1
ATOM 668 N N . PRO A 1 84 ? -16.141 4.975 28.764 1.00 81.69 84 PRO A N 1
ATOM 669 C CA . PRO A 1 84 ? -16.800 4.150 27.755 1.00 81.69 84 PRO A CA 1
ATOM 670 C C . PRO A 1 84 ? -17.544 4.945 26.669 1.00 81.69 84 PRO A C 1
ATOM 672 O O . PRO A 1 84 ? -17.783 4.409 25.591 1.00 81.69 84 PRO A O 1
ATOM 675 N N . ASN A 1 85 ? -17.900 6.217 26.907 1.00 89.94 85 ASN A N 1
ATOM 676 C CA . ASN A 1 85 ? -18.527 7.063 25.884 1.00 89.94 85 ASN A CA 1
ATOM 677 C C . ASN A 1 85 ? -17.528 7.652 24.877 1.00 89.94 85 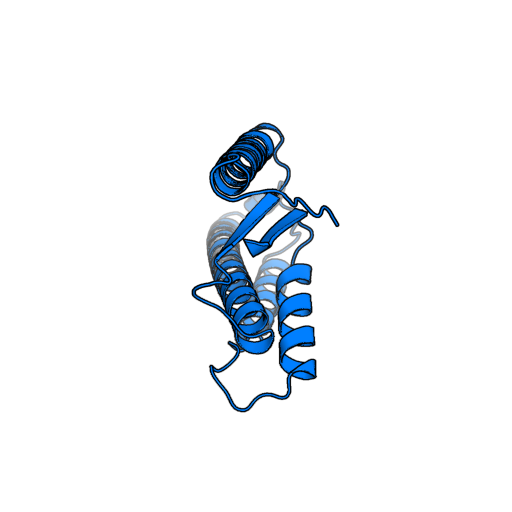ASN A C 1
ATOM 679 O O . ASN A 1 85 ? -17.956 8.244 23.888 1.00 89.94 85 ASN A O 1
ATOM 683 N N . ALA A 1 86 ? -16.215 7.490 25.077 1.00 91.00 86 ALA A N 1
ATOM 684 C CA . ALA A 1 86 ? -15.195 7.999 24.158 1.00 91.00 86 ALA A CA 1
ATOM 685 C C . ALA A 1 86 ? -15.271 7.381 22.746 1.00 91.00 86 ALA A C 1
ATOM 687 O O . ALA A 1 86 ? -14.659 7.915 21.819 1.00 91.00 86 ALA A O 1
ATOM 688 N N . LEU A 1 87 ? -16.015 6.280 22.589 1.00 92.06 87 LEU A N 1
ATOM 689 C CA . LEU A 1 87 ? -16.260 5.594 21.319 1.00 92.06 87 LEU A CA 1
ATOM 690 C C . LEU A 1 87 ? -17.534 6.054 20.591 1.00 92.06 87 LEU A C 1
ATOM 692 O O . LEU A 1 87 ? -17.748 5.666 19.452 1.00 92.06 87 LEU A O 1
ATOM 696 N N . ALA A 1 88 ? -18.375 6.900 21.195 1.00 90.38 88 ALA A N 1
ATOM 697 C CA . ALA A 1 88 ? -19.692 7.233 20.638 1.00 90.38 88 ALA A CA 1
ATOM 698 C C . ALA A 1 88 ? -19.656 7.870 19.230 1.00 90.38 88 ALA A C 1
ATOM 700 O O . ALA A 1 88 ? -20.620 7.742 18.480 1.00 90.38 88 ALA A O 1
ATOM 701 N N . ASP A 1 89 ? -18.552 8.540 18.882 1.00 90.62 89 ASP A N 1
ATOM 702 C CA . ASP A 1 89 ? -18.332 9.192 17.582 1.00 90.62 89 ASP A CA 1
ATOM 703 C C . ASP A 1 89 ? -17.293 8.454 16.711 1.00 90.62 89 ASP A C 1
ATOM 705 O O . ASP A 1 89 ? -16.748 9.022 15.760 1.00 90.62 89 ASP A O 1
ATOM 709 N N . THR A 1 90 ? -16.963 7.205 17.045 1.00 92.44 90 THR A N 1
ATOM 710 C CA . THR A 1 90 ? -15.984 6.387 16.318 1.00 92.44 90 THR A CA 1
ATOM 711 C C . THR A 1 90 ? -16.695 5.220 15.621 1.00 92.44 90 THR A C 1
ATOM 713 O O . THR A 1 90 ? -17.857 4.940 15.911 1.00 92.44 90 THR A O 1
ATOM 716 N N . PRO A 1 91 ? -16.049 4.540 14.656 1.00 92.94 91 PRO A N 1
ATOM 717 C CA . PRO A 1 91 ? -16.655 3.390 13.990 1.00 92.94 91 PRO A CA 1
ATOM 718 C C . PRO A 1 91 ? -16.616 2.099 14.828 1.00 92.94 91 PRO A C 1
ATOM 720 O O . PRO A 1 91 ? -16.946 1.050 14.286 1.00 92.94 91 PRO A O 1
ATOM 723 N N . TYR A 1 92 ? -16.185 2.157 16.093 1.00 94.88 92 TYR A N 1
ATOM 724 C CA . TYR A 1 92 ? -16.000 0.989 16.955 1.00 94.88 92 TYR A CA 1
ATOM 725 C C . TYR A 1 92 ? -17.004 1.008 18.107 1.00 94.88 92 TYR A C 1
ATOM 727 O O . TYR A 1 92 ? -17.082 1.985 18.850 1.00 94.88 92 TYR A O 1
ATOM 735 N N . ASP A 1 93 ? -17.709 -0.098 18.312 1.00 92.75 93 ASP A N 1
ATOM 736 C CA . ASP A 1 93 ? -18.701 -0.254 19.377 1.00 92.75 93 ASP A CA 1
ATOM 737 C C . ASP A 1 93 ? -18.060 -0.691 20.706 1.00 92.75 93 ASP A C 1
ATOM 739 O O . ASP A 1 93 ? -18.671 -0.585 21.777 1.00 92.75 93 ASP A O 1
ATOM 743 N N . SER A 1 94 ? -16.824 -1.208 20.676 1.00 94.38 94 SER A N 1
ATOM 744 C CA . SER A 1 94 ? -16.132 -1.673 21.880 1.00 94.38 94 SER A CA 1
ATOM 745 C C . SER A 1 94 ? -14.603 -1.687 21.772 1.00 94.38 94 SER A C 1
ATOM 747 O O . SER A 1 94 ? -14.026 -1.712 20.689 1.00 94.38 94 SER A O 1
ATOM 749 N N . ILE A 1 95 ? -13.930 -1.767 22.928 1.00 95.19 95 ILE A N 1
ATOM 750 C CA . ILE A 1 95 ? -12.476 -2.008 23.007 1.00 95.19 95 ILE A CA 1
ATOM 751 C C . ILE A 1 95 ? -12.090 -3.355 22.372 1.00 95.19 95 ILE A C 1
ATOM 753 O O . ILE A 1 95 ? -10.979 -3.493 21.868 1.00 95.19 95 ILE A O 1
ATOM 757 N N . ALA A 1 96 ? -12.984 -4.351 22.392 1.00 96.00 96 ALA A N 1
ATOM 758 C CA . ALA A 1 96 ? -12.709 -5.647 21.778 1.00 96.00 96 ALA A CA 1
ATOM 759 C C . ALA A 1 96 ? -12.529 -5.517 20.258 1.00 96.00 96 ALA A C 1
ATOM 761 O O . ALA A 1 96 ? -11.562 -6.054 19.735 1.00 96.00 96 ALA A O 1
ATOM 762 N N . GLU A 1 97 ? -13.370 -4.724 19.589 1.00 96.44 97 GLU A N 1
ATOM 763 C CA . GLU A 1 97 ? -13.243 -4.461 18.147 1.00 96.44 97 GLU A CA 1
ATOM 764 C C . GLU A 1 97 ? -11.959 -3.697 17.806 1.00 96.44 97 GLU A C 1
ATOM 766 O O . GLU A 1 97 ? -11.329 -3.969 16.788 1.00 96.44 97 GLU A O 1
ATOM 771 N N . ILE A 1 98 ? -11.530 -2.774 18.674 1.00 96.31 98 ILE A N 1
ATOM 772 C CA . ILE A 1 98 ? -10.243 -2.084 18.505 1.00 96.31 98 ILE A CA 1
ATOM 773 C C . ILE A 1 98 ? -9.086 -3.084 18.583 1.00 96.31 98 ILE A C 1
ATOM 775 O O . ILE A 1 98 ? -8.207 -3.061 17.728 1.00 96.31 98 ILE A O 1
ATOM 779 N N . ASN A 1 99 ? -9.093 -3.979 19.575 1.00 97.12 99 ASN A N 1
ATOM 780 C CA . ASN A 1 99 ? -8.045 -4.992 19.716 1.00 97.12 99 ASN A CA 1
ATOM 781 C C . ASN A 1 99 ? -8.038 -5.978 18.537 1.00 97.12 99 ASN A C 1
ATOM 783 O O . ASN A 1 99 ? -6.965 -6.329 18.059 1.00 97.12 99 ASN A O 1
ATOM 787 N N . GLU A 1 100 ? -9.212 -6.402 18.058 1.00 97.50 100 GLU A N 1
ATOM 788 C CA . GLU A 1 100 ? -9.328 -7.235 16.852 1.00 97.50 100 GLU A CA 1
ATOM 789 C C . GLU A 1 100 ? -8.712 -6.515 15.648 1.00 97.50 100 GLU A C 1
ATOM 791 O O . GLU A 1 100 ? -7.912 -7.098 14.917 1.00 97.50 100 GLU A O 1
ATOM 796 N N . ARG A 1 101 ? -8.988 -5.215 15.490 1.00 97.38 101 ARG A N 1
ATOM 797 C CA . ARG A 1 101 ? -8.403 -4.424 14.407 1.00 97.38 101 ARG A CA 1
ATOM 798 C C . ARG A 1 101 ? -6.889 -4.238 14.541 1.00 97.38 101 ARG A C 1
ATOM 800 O O . ARG A 1 101 ? -6.187 -4.272 13.533 1.00 97.38 101 ARG A O 1
ATOM 807 N N . GLU A 1 102 ? -6.377 -4.024 15.752 1.00 96.94 102 GLU A N 1
ATOM 808 C CA . GLU A 1 102 ? -4.933 -3.959 16.018 1.00 96.94 102 GLU A CA 1
ATOM 809 C C . GLU A 1 102 ? -4.235 -5.278 15.652 1.00 96.94 102 GLU A C 1
ATOM 811 O O . GLU A 1 102 ? -3.151 -5.246 15.067 1.00 96.94 102 GLU A O 1
ATOM 816 N N . GLU A 1 103 ? -4.857 -6.420 15.965 1.00 97.12 103 GLU A N 1
ATOM 817 C CA . GLU A 1 103 ? -4.340 -7.751 15.633 1.00 97.12 103 GLU A CA 1
ATOM 818 C C . GLU A 1 103 ? -4.328 -7.989 14.119 1.00 97.12 103 GLU A C 1
ATOM 820 O O . GLU A 1 103 ? -3.301 -8.407 13.587 1.00 97.12 103 GLU A O 1
ATOM 825 N N . GLU A 1 104 ? -5.407 -7.646 13.408 1.00 97.06 104 GLU A N 1
ATOM 826 C CA . GLU A 1 104 ? -5.447 -7.690 11.938 1.00 97.06 104 GLU A CA 1
ATOM 827 C C . GLU A 1 104 ? -4.315 -6.863 11.317 1.00 97.06 104 GLU A C 1
ATOM 829 O O . GLU A 1 104 ? -3.564 -7.356 10.480 1.00 97.06 104 GLU A O 1
ATOM 834 N N . LEU A 1 105 ? -4.149 -5.618 11.772 1.00 96.94 105 LEU A N 1
ATOM 835 C CA . LEU A 1 105 ? -3.095 -4.723 11.297 1.00 96.94 105 LEU A CA 1
ATOM 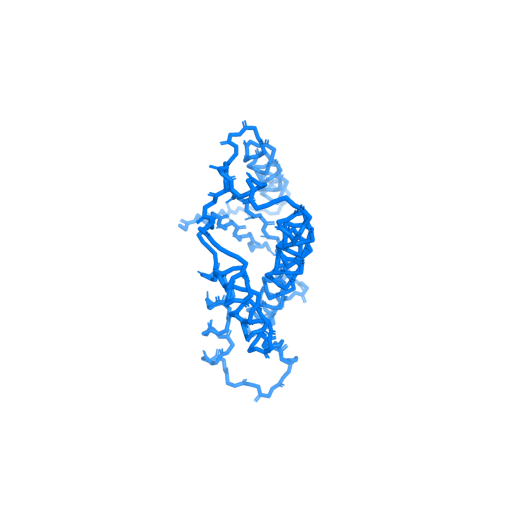836 C C . LEU A 1 105 ? -1.689 -5.273 11.574 1.00 96.94 105 LEU A C 1
ATOM 838 O O . LEU A 1 105 ? -0.788 -5.110 10.752 1.00 96.94 105 LEU A O 1
ATOM 842 N N . ALA A 1 106 ? -1.486 -5.915 12.726 1.00 95.50 106 ALA A N 1
ATOM 843 C CA . ALA A 1 106 ? -0.210 -6.531 13.070 1.00 95.50 106 ALA A CA 1
ATOM 844 C C . ALA A 1 106 ? 0.105 -7.739 12.175 1.00 95.50 106 ALA A C 1
ATOM 846 O O . ALA A 1 106 ? 1.255 -7.905 11.767 1.00 95.50 106 ALA A O 1
ATOM 847 N N . VAL A 1 107 ? -0.905 -8.551 11.845 1.00 97.00 107 VAL A N 1
ATOM 848 C CA . VAL A 1 107 ? -0.769 -9.658 10.887 1.00 97.00 107 VAL A CA 1
ATOM 849 C C . VAL A 1 107 ? -0.434 -9.119 9.498 1.00 97.00 107 VAL A C 1
ATOM 851 O O . VAL A 1 107 ? 0.541 -9.571 8.901 1.00 97.00 107 VAL A O 1
ATOM 854 N N . ASP A 1 108 ? -1.165 -8.105 9.025 1.00 96.31 108 ASP A N 1
ATOM 855 C CA . ASP A 1 108 ? -0.910 -7.473 7.727 1.00 96.31 108 ASP A CA 1
ATOM 856 C C . ASP A 1 108 ? 0.544 -6.973 7.623 1.00 96.31 108 ASP A C 1
ATOM 858 O O . ASP A 1 108 ? 1.199 -7.167 6.600 1.00 96.31 108 ASP A O 1
ATOM 862 N N . ALA A 1 109 ? 1.079 -6.361 8.685 1.00 94.56 109 ALA A N 1
ATOM 863 C CA . ALA A 1 109 ? 2.459 -5.875 8.712 1.00 94.56 109 ALA A CA 1
ATOM 864 C C . ALA A 1 109 ? 3.508 -7.003 8.693 1.00 94.56 109 ALA A C 1
ATOM 866 O O . ALA A 1 109 ? 4.534 -6.859 8.028 1.00 94.56 109 ALA A O 1
ATOM 867 N N . ASP A 1 110 ? 3.271 -8.116 9.396 1.00 93.62 110 ASP A N 1
ATOM 868 C CA . ASP A 1 110 ? 4.192 -9.266 9.426 1.00 93.62 110 ASP A CA 1
ATOM 869 C C . ASP A 1 110 ? 4.247 -9.995 8.071 1.00 93.62 110 ASP A C 1
ATOM 871 O O . ASP A 1 110 ? 5.302 -10.476 7.652 1.00 93.62 110 ASP A O 1
ATOM 875 N N . GLU A 1 111 ? 3.133 -10.021 7.335 1.00 93.69 111 GLU A N 1
ATOM 876 C CA . GLU A 1 111 ? 3.063 -10.626 6.000 1.00 93.69 111 GLU A CA 1
ATOM 877 C C . GLU A 1 111 ? 3.746 -9.782 4.903 1.00 93.69 111 GLU A C 1
ATOM 879 O O . GLU A 1 111 ? 4.093 -10.307 3.837 1.00 93.69 111 GLU A O 1
ATOM 884 N N . MET A 1 112 ? 3.991 -8.489 5.144 1.00 94.19 112 MET A N 1
ATOM 885 C CA . MET A 1 112 ? 4.623 -7.581 4.181 1.00 94.19 112 MET A CA 1
ATOM 886 C C . MET A 1 112 ? 6.136 -7.827 4.033 1.00 94.19 112 MET A C 1
ATOM 888 O O . MET A 1 112 ? 6.987 -7.111 4.564 1.00 94.19 112 MET A O 1
ATOM 892 N N . GLU A 1 113 ? 6.494 -8.827 3.225 1.00 91.69 113 GLU A N 1
ATOM 893 C CA . GLU A 1 113 ? 7.887 -9.179 2.929 1.00 91.69 113 GLU A CA 1
ATOM 894 C C . GLU A 1 113 ? 8.497 -8.295 1.823 1.00 91.69 113 GLU A C 1
ATOM 896 O O . GLU A 1 113 ? 8.047 -8.287 0.674 1.00 91.69 113 GLU A O 1
ATOM 901 N N . THR A 1 114 ? 9.601 -7.605 2.135 1.00 94.31 114 THR A N 1
ATOM 902 C CA . THR A 1 114 ? 10.355 -6.836 1.129 1.00 94.31 114 THR A CA 1
ATOM 903 C C . THR A 1 114 ? 10.945 -7.734 0.039 1.00 94.31 114 THR A C 1
ATOM 905 O O . THR A 1 114 ? 11.555 -8.773 0.305 1.00 94.31 114 THR A O 1
ATOM 908 N N . VAL A 1 115 ? 10.832 -7.291 -1.211 1.00 95.69 115 VAL A N 1
ATOM 909 C CA . VAL A 1 115 ? 11.399 -7.958 -2.379 1.00 95.69 115 VAL A CA 1
ATOM 910 C C . VAL A 1 115 ? 12.932 -7.870 -2.338 1.00 95.69 115 VAL A C 1
ATOM 912 O O . VAL A 1 115 ? 13.490 -6.764 -2.348 1.00 95.69 115 VAL A O 1
ATOM 915 N N . PRO A 1 116 ? 13.655 -9.004 -2.371 1.00 94.06 116 PRO A N 1
ATOM 916 C CA . PRO A 1 116 ? 15.109 -9.003 -2.389 1.00 94.06 116 PRO A CA 1
ATOM 917 C C . PRO A 1 116 ? 15.654 -8.529 -3.739 1.00 94.06 116 PRO A C 1
ATOM 919 O O . PRO A 1 116 ? 15.027 -8.667 -4.790 1.00 94.06 116 PRO A O 1
ATOM 922 N N . MET A 1 117 ? 16.900 -8.053 -3.744 1.00 82.50 117 MET A N 1
ATOM 923 C CA . MET A 1 117 ? 17.574 -7.588 -4.967 1.00 82.50 117 MET A CA 1
ATOM 924 C C . MET A 1 117 ? 17.726 -8.673 -6.044 1.00 82.50 117 MET A C 1
ATOM 926 O O . MET A 1 117 ? 17.832 -8.343 -7.223 1.00 82.50 117 MET A O 1
ATOM 930 N N . THR A 1 118 ? 17.751 -9.951 -5.652 1.00 87.31 118 THR A N 1
ATOM 931 C CA . THR A 1 118 ? 17.786 -11.116 -6.550 1.00 87.31 118 THR A CA 1
ATOM 932 C C . THR A 1 118 ? 17.192 -12.342 -5.854 1.00 87.31 118 THR A C 1
ATOM 934 O O . THR A 1 118 ? 17.151 -12.387 -4.627 1.00 87.31 118 THR A O 1
ATOM 937 N N . GLY A 1 119 ? 16.821 -13.366 -6.625 1.00 89.00 119 GLY A N 1
ATOM 938 C CA . GLY A 1 119 ? 16.481 -14.700 -6.112 1.00 89.00 119 GLY A CA 1
ATOM 939 C C . GLY A 1 119 ? 14.992 -15.032 -6.147 1.00 89.00 119 GLY A C 1
ATOM 940 O O . GLY A 1 119 ? 14.643 -16.210 -6.184 1.00 89.00 119 GLY A O 1
ATOM 941 N N . TRP A 1 120 ? 14.115 -14.030 -6.211 1.00 94.88 120 TRP A N 1
ATOM 942 C CA . TRP A 1 120 ? 12.692 -14.270 -6.437 1.00 94.88 120 TRP A CA 1
ATOM 943 C C . TRP A 1 120 ? 12.380 -14.463 -7.927 1.00 94.88 120 TRP A C 1
ATOM 945 O O . TRP A 1 120 ? 12.967 -13.781 -8.771 1.00 94.88 120 TRP A O 1
ATOM 955 N N . PRO A 1 121 ? 11.439 -15.359 -8.275 1.00 95.19 121 PRO A N 1
ATOM 956 C CA . PRO A 1 121 ? 10.856 -15.400 -9.612 1.00 95.19 121 PRO A CA 1
ATOM 957 C C . PRO A 1 121 ? 10.182 -14.066 -9.949 1.00 95.19 121 PRO A C 1
ATOM 959 O O . PRO A 1 121 ? 9.513 -13.482 -9.098 1.00 95.19 121 PRO A O 1
ATOM 962 N N . THR A 1 122 ? 10.308 -13.601 -11.194 1.00 91.00 122 THR A N 1
ATOM 963 C CA . THR A 1 122 ? 9.710 -12.328 -11.635 1.00 91.00 122 THR A CA 1
ATOM 964 C C . THR A 1 122 ? 8.197 -12.286 -11.423 1.00 91.00 122 THR A C 1
ATOM 966 O O . THR A 1 122 ? 7.683 -11.246 -11.029 1.00 91.00 122 THR A O 1
ATOM 969 N N . ASP A 1 123 ? 7.499 -13.410 -11.601 1.00 94.50 123 ASP A N 1
ATOM 970 C CA . ASP A 1 123 ? 6.053 -13.489 -11.363 1.00 94.50 123 ASP A CA 1
ATOM 971 C C . ASP A 1 123 ? 5.702 -13.223 -9.894 1.00 94.50 123 ASP A C 1
ATOM 973 O O . ASP A 1 123 ? 4.746 -12.511 -9.610 1.00 94.50 123 ASP A O 1
ATOM 977 N N . ARG A 1 124 ? 6.526 -13.712 -8.954 1.00 95.81 124 ARG A N 1
ATOM 978 C CA . ARG A 1 124 ? 6.352 -13.422 -7.524 1.00 95.81 124 ARG A CA 1
ATOM 979 C C . ARG A 1 124 ? 6.544 -11.934 -7.245 1.00 95.81 124 ARG A C 1
ATOM 981 O O . ARG A 1 124 ? 5.729 -11.345 -6.554 1.00 95.81 124 ARG A O 1
ATOM 988 N N . VAL A 1 125 ? 7.588 -11.324 -7.811 1.00 95.88 125 VAL A N 1
ATOM 989 C CA . VAL A 1 125 ? 7.842 -9.877 -7.669 1.00 95.88 125 VAL A CA 1
ATOM 990 C C . VAL A 1 125 ? 6.678 -9.052 -8.214 1.00 95.88 125 VAL A C 1
ATOM 992 O O . VAL A 1 125 ? 6.305 -8.046 -7.618 1.00 95.88 125 VAL A O 1
ATOM 995 N N . TYR A 1 126 ? 6.104 -9.480 -9.339 1.00 94.81 126 TYR A N 1
ATOM 996 C CA . TYR A 1 126 ? 4.932 -8.844 -9.922 1.00 94.81 126 TYR A CA 1
ATOM 997 C C . TYR A 1 126 ? 3.744 -8.917 -8.961 1.00 94.81 126 TYR A C 1
ATOM 999 O O . TYR A 1 126 ? 3.204 -7.875 -8.616 1.00 94.81 126 TYR A O 1
ATOM 1007 N N . THR A 1 127 ? 3.390 -10.106 -8.467 1.00 95.56 127 THR A N 1
ATOM 1008 C CA . THR A 1 127 ? 2.310 -10.279 -7.482 1.00 95.56 127 THR A CA 1
ATOM 1009 C C . THR A 1 127 ? 2.526 -9.409 -6.247 1.00 95.56 127 THR A C 1
ATOM 1011 O O . THR A 1 127 ? 1.660 -8.608 -5.929 1.00 95.56 127 THR A O 1
ATOM 1014 N N . THR A 1 128 ? 3.717 -9.444 -5.643 1.00 96.56 128 THR A N 1
ATOM 1015 C CA . THR A 1 128 ? 4.034 -8.616 -4.469 1.00 96.56 128 THR A CA 1
ATOM 1016 C C . THR A 1 128 ? 3.900 -7.116 -4.744 1.00 96.56 128 THR A C 1
ATOM 1018 O O . THR A 1 128 ? 3.436 -6.376 -3.884 1.00 96.56 128 THR A O 1
ATOM 1021 N N . PHE A 1 129 ? 4.277 -6.643 -5.937 1.00 95.69 129 PHE A N 1
ATOM 1022 C CA . PHE A 1 129 ? 4.052 -5.249 -6.322 1.00 95.69 129 PHE A CA 1
ATOM 1023 C C . PHE A 1 129 ? 2.557 -4.895 -6.351 1.00 95.69 129 PHE A C 1
ATOM 1025 O O . PHE A 1 129 ? 2.185 -3.853 -5.814 1.00 95.69 129 PHE A O 1
ATOM 1032 N N . PHE A 1 130 ? 1.711 -5.736 -6.955 1.00 94.81 130 PHE A N 1
ATOM 1033 C CA . PHE A 1 130 ? 0.266 -5.486 -7.005 1.00 94.81 130 PHE A CA 1
ATOM 1034 C C . PHE A 1 130 ? -0.374 -5.571 -5.627 1.00 94.81 130 PHE A C 1
ATOM 1036 O O . PHE A 1 130 ? -1.088 -4.647 -5.263 1.00 94.81 130 PHE A O 1
ATOM 1043 N N . ASP A 1 131 ? -0.043 -6.589 -4.833 1.00 95.25 131 ASP A N 1
ATOM 1044 C CA . ASP A 1 131 ? -0.552 -6.731 -3.467 1.00 95.25 131 ASP A CA 1
ATOM 1045 C C . ASP A 1 131 ? -0.199 -5.493 -2.624 1.00 95.25 131 ASP A C 1
ATOM 1047 O O . ASP A 1 131 ? -1.043 -4.937 -1.923 1.00 95.25 131 ASP A O 1
ATOM 1051 N N . ALA A 1 132 ? 1.029 -4.978 -2.760 1.00 95.81 132 ALA A N 1
ATOM 1052 C CA . ALA A 1 132 ? 1.447 -3.756 -2.082 1.00 95.81 132 ALA A CA 1
ATOM 1053 C C . ALA A 1 132 ? 0.697 -2.506 -2.580 1.00 95.81 132 ALA A C 1
ATOM 1055 O O . ALA A 1 132 ? 0.357 -1.624 -1.788 1.00 95.81 132 ALA A O 1
ATOM 1056 N N . VAL A 1 133 ? 0.428 -2.390 -3.882 1.00 94.38 133 VAL A N 1
ATOM 1057 C CA . VAL A 1 133 ? -0.349 -1.268 -4.434 1.00 94.38 133 VAL A CA 1
ATOM 1058 C C . VAL A 1 133 ? -1.805 -1.327 -3.970 1.00 94.38 133 VAL A C 1
ATOM 1060 O O . VAL A 1 133 ? -2.317 -0.303 -3.509 1.00 94.38 133 VAL A O 1
ATOM 1063 N N . ASP A 1 134 ? -2.412 -2.511 -4.038 1.00 94.00 134 ASP A N 1
ATOM 1064 C CA . ASP A 1 134 ? -3.839 -2.772 -3.838 1.00 94.00 134 ASP A CA 1
ATOM 1065 C C . ASP A 1 134 ? -4.234 -2.921 -2.360 1.00 94.00 134 ASP A C 1
ATOM 1067 O O . ASP A 1 134 ? -5.422 -2.867 -2.044 1.00 94.00 134 ASP A O 1
ATOM 1071 N N . TYR A 1 135 ? -3.264 -3.016 -1.440 1.00 93.94 135 TYR A N 1
ATOM 1072 C CA . TYR A 1 135 ? -3.496 -3.040 0.013 1.00 93.94 135 TYR A CA 1
ATOM 1073 C C . TYR A 1 135 ? -4.428 -1.916 0.501 1.00 93.94 135 TYR A C 1
ATOM 1075 O O . TYR A 1 135 ? -5.171 -2.068 1.472 1.00 93.94 135 TYR A O 1
ATOM 1083 N N . LYS A 1 136 ? -4.422 -0.765 -0.183 1.00 88.25 136 LYS A N 1
ATOM 1084 C CA . LYS A 1 136 ? -5.341 0.341 0.084 1.00 88.25 136 LYS A CA 1
ATOM 1085 C C . LYS A 1 136 ? -5.921 0.875 -1.214 1.00 88.25 136 LYS A C 1
ATOM 1087 O O . LYS A 1 136 ? -5.195 1.116 -2.171 1.00 88.25 136 LYS A O 1
ATOM 1092 N N . GLU A 1 137 ? -7.211 1.194 -1.200 1.00 89.25 137 GLU A N 1
ATOM 1093 C CA . GLU A 1 137 ? -7.824 1.983 -2.266 1.00 89.25 137 GLU A CA 1
ATOM 1094 C C . GLU A 1 137 ? -7.182 3.378 -2.338 1.00 89.25 137 GLU A C 1
ATOM 1096 O O . GLU A 1 137 ? -7.345 4.218 -1.446 1.00 89.25 137 GLU A O 1
ATOM 1101 N N . ARG A 1 138 ? -6.421 3.614 -3.408 1.00 88.69 138 ARG A N 1
ATOM 1102 C CA . ARG A 1 138 ? -5.756 4.884 -3.712 1.00 88.69 138 ARG A CA 1
ATOM 1103 C C . ARG A 1 138 ? -5.517 5.012 -5.211 1.00 88.69 138 ARG A C 1
ATOM 1105 O O . ARG A 1 138 ? -5.522 4.029 -5.948 1.00 88.69 138 ARG A O 1
ATOM 1112 N N . VAL A 1 139 ? -5.277 6.235 -5.667 1.00 88.94 139 VAL A N 1
ATOM 1113 C CA . VAL A 1 139 ? -4.816 6.488 -7.033 1.00 88.94 139 VAL A CA 1
ATOM 1114 C C . VAL A 1 139 ? -3.294 6.450 -7.036 1.00 88.94 139 VAL A C 1
ATOM 1116 O O . VAL A 1 139 ? -2.653 7.186 -6.295 1.00 88.94 139 VAL A O 1
ATOM 1119 N N . VAL A 1 140 ? -2.704 5.615 -7.886 1.00 90.94 140 VAL A N 1
ATOM 1120 C CA . VAL A 1 140 ? -1.249 5.556 -8.061 1.00 90.94 140 VAL A CA 1
ATOM 1121 C C . VAL A 1 140 ? -0.886 5.987 -9.477 1.00 90.94 140 VAL A C 1
ATOM 1123 O O . VAL A 1 140 ? -1.415 5.463 -10.459 1.00 90.94 140 VAL A O 1
ATOM 1126 N N . VAL A 1 141 ? 0.040 6.935 -9.592 1.00 90.06 141 VAL A N 1
ATOM 1127 C CA . VAL A 1 141 ? 0.609 7.386 -10.864 1.00 90.06 141 VAL A CA 1
ATOM 1128 C C . VAL A 1 141 ? 2.082 7.009 -10.892 1.00 90.06 141 VAL A C 1
ATOM 1130 O O . VAL A 1 141 ? 2.887 7.573 -10.163 1.00 90.06 141 VAL A O 1
ATOM 1133 N N . ILE A 1 142 ? 2.454 6.074 -11.763 1.00 91.69 142 ILE A N 1
ATOM 1134 C CA . ILE A 1 142 ? 3.852 5.672 -11.946 1.00 91.69 142 ILE A CA 1
ATOM 1135 C C . ILE A 1 142 ? 4.384 6.299 -13.228 1.00 91.69 142 ILE A C 1
ATOM 1137 O O . ILE A 1 142 ? 3.826 6.116 -14.313 1.00 91.69 142 ILE A O 1
ATOM 1141 N N . MET A 1 143 ? 5.488 7.020 -13.100 1.00 90.19 143 MET A N 1
ATOM 1142 C CA . MET A 1 143 ? 6.235 7.602 -14.198 1.00 90.19 143 MET A CA 1
ATOM 1143 C C . MET A 1 143 ? 7.514 6.814 -14.435 1.00 90.19 143 MET A C 1
ATOM 1145 O O . MET A 1 143 ? 8.365 6.715 -13.553 1.00 90.19 143 MET A O 1
ATOM 1149 N N . LEU A 1 144 ? 7.666 6.321 -15.657 1.00 90.31 144 LEU A N 1
ATOM 1150 C CA . LEU A 1 144 ? 8.884 5.677 -16.126 1.00 90.31 144 LEU A CA 1
ATOM 1151 C C . LEU A 1 144 ? 9.524 6.611 -17.159 1.00 90.31 144 LEU A C 1
ATOM 1153 O O . LEU A 1 144 ? 8.905 6.886 -18.190 1.00 90.31 144 LEU A O 1
ATOM 1157 N N . ASP A 1 145 ? 10.705 7.140 -16.841 1.00 87.69 145 ASP A N 1
ATOM 1158 C CA . ASP A 1 145 ? 11.489 8.067 -17.678 1.00 87.69 145 ASP A CA 1
ATOM 1159 C C . ASP A 1 145 ? 12.795 7.419 -18.132 1.00 87.69 145 ASP A C 1
ATOM 1161 O O . ASP A 1 145 ? 13.532 6.926 -17.250 1.00 87.69 145 ASP A O 1
#

pLDDT: mean 91.25, std 5.47, range [71.62, 97.5]

Foldseek 3Di:
DDDDDDDPPPCPVVVVVVVQVVVVVVCVVVVAFEAEAEDECVVVVDPLSVLLVLLQVLLVVLLVVLVVVLVVLVVQLVVCVVPVCSCVPPPDNDNVVSVVSNVVSVVVNVPSDRDDPDDDDSVVSNVSSVCSVVVDPHHYHYHYD

Radius of gyration: 19.83 Å; chains: 1; bounding box: 39×35×61 Å

Secondary structure (DSSP, 8-state):
-------TTSSHHHHHHHHHHHHHHHHHHHT--EEEEEE-TTTS-SHHHHHHHHHHHHHHHHHHHHHHHHHHHHHHHHHHHH-GGGGTTSS-SSHHHHHHHHHHHHHHHHH-PPPPSSSS-HHHHHHHHHHHHHTS--EEEEEE-

Sequence (145 aa):
NILIYGKTGTGKTASAKFVSQELESTSQKYDVPCEVEYINCEVTDTQYRVLAQLANKFIEKNIERIEAEQDRLDEMRTRATEDPNALADTPYDSIAEINEREEELAVDADEMETVPMTGWPTDRVYTTFFDAVDYKERVVVIMLD